Protein AF-A0A1V4RUF8-F1 (afdb_monomer_lite)

pLDDT: mean 88.86, std 4.51, range [65.81, 94.31]

Structure (mmCIF, N/CA/C/O backbone):
data_AF-A0A1V4RUF8-F1
#
_entry.id   AF-A0A1V4RUF8-F1
#
loop_
_atom_site.group_PDB
_atom_site.id
_atom_site.type_symbol
_atom_site.label_atom_id
_atom_site.label_alt_id
_atom_site.label_comp_id
_atom_site.label_asym_id
_atom_site.label_entity_id
_atom_site.label_seq_id
_atom_site.pdbx_PDB_ins_code
_atom_site.Cartn_x
_atom_site.Cartn_y
_atom_site.Cartn_z
_atom_site.occupancy
_atom_site.B_iso_or_equiv
_atom_site.auth_seq_id
_atom_site.auth_comp_id
_atom_site.auth_asym_id
_atom_site.auth_atom_id
_atom_site.pdbx_PDB_model_num
ATOM 1 N N . ILE A 1 1 ? 11.537 11.200 -16.024 1.00 65.81 1 ILE A N 1
ATOM 2 C CA . ILE A 1 1 ? 11.761 9.970 -15.221 1.00 65.81 1 ILE A CA 1
ATOM 3 C C . ILE A 1 1 ? 11.140 10.107 -13.826 1.00 65.81 1 ILE A C 1
ATOM 5 O O . ILE A 1 1 ? 10.248 9.332 -13.511 1.00 65.81 1 ILE A O 1
ATOM 9 N N . SER A 1 2 ? 11.493 11.127 -13.031 1.00 78.62 2 SER A N 1
ATOM 10 C CA . SER A 1 2 ? 11.000 11.274 -11.645 1.00 78.62 2 SER A CA 1
ATOM 11 C C . SER A 1 2 ? 9.472 11.379 -11.499 1.00 78.62 2 SER A C 1
ATOM 13 O O . SER A 1 2 ? 8.900 10.725 -10.633 1.00 78.62 2 SER A O 1
ATOM 15 N N . ALA A 1 3 ? 8.786 12.127 -12.376 1.00 86.38 3 ALA A N 1
ATOM 16 C CA . ALA A 1 3 ? 7.320 12.222 -12.352 1.00 86.38 3 ALA A CA 1
ATOM 17 C C . ALA A 1 3 ? 6.636 10.866 -12.624 1.00 86.38 3 ALA A C 1
ATOM 19 O O . ALA A 1 3 ? 5.670 10.507 -11.958 1.00 86.38 3 ALA A O 1
ATOM 20 N N . THR A 1 4 ? 7.174 10.076 -13.557 1.00 85.38 4 THR A N 1
ATOM 21 C CA . THR A 1 4 ? 6.664 8.739 -13.892 1.00 85.38 4 THR A CA 1
ATOM 22 C C . THR A 1 4 ? 6.824 7.770 -12.723 1.00 85.38 4 THR A C 1
ATOM 24 O O . THR A 1 4 ? 5.884 7.051 -12.396 1.00 85.38 4 THR A O 1
ATOM 27 N N . VAL A 1 5 ? 7.981 7.793 -12.052 1.00 87.00 5 VAL A N 1
ATOM 28 C CA . VAL A 1 5 ? 8.242 6.966 -10.863 1.00 87.00 5 VAL A CA 1
ATOM 29 C C . VAL A 1 5 ? 7.269 7.315 -9.735 1.00 87.00 5 VAL A C 1
ATOM 31 O O . VAL A 1 5 ? 6.696 6.413 -9.126 1.00 87.00 5 VAL A O 1
ATOM 34 N N . PHE A 1 6 ? 7.006 8.605 -9.504 1.00 90.25 6 PHE A N 1
ATOM 35 C CA . PHE A 1 6 ? 6.035 9.043 -8.499 1.00 90.25 6 PHE A CA 1
ATOM 36 C C . PHE A 1 6 ? 4.614 8.555 -8.814 1.00 90.25 6 PHE A C 1
ATOM 38 O O . PHE A 1 6 ? 3.957 7.966 -7.957 1.00 90.25 6 PHE A O 1
ATOM 45 N N . VAL A 1 7 ? 4.152 8.728 -10.058 1.00 90.94 7 VAL A N 1
ATOM 46 C CA . VAL A 1 7 ? 2.819 8.269 -10.487 1.00 90.94 7 VAL A CA 1
ATOM 47 C C . VAL A 1 7 ? 2.678 6.753 -10.342 1.00 90.94 7 VAL A C 1
ATOM 49 O O . VAL A 1 7 ? 1.641 6.274 -9.883 1.00 90.94 7 VAL A O 1
ATOM 52 N N . ILE A 1 8 ? 3.708 5.989 -10.708 1.00 88.56 8 ILE A N 1
ATOM 53 C CA . ILE A 1 8 ? 3.707 4.530 -10.563 1.00 88.56 8 ILE A CA 1
ATOM 54 C C . ILE A 1 8 ? 3.668 4.129 -9.083 1.00 88.56 8 ILE A C 1
ATOM 56 O O . ILE A 1 8 ? 2.851 3.287 -8.710 1.00 88.56 8 ILE A O 1
ATOM 60 N N . GLY A 1 9 ? 4.478 4.765 -8.233 1.00 89.12 9 GLY A N 1
ATOM 61 C CA . GLY A 1 9 ? 4.478 4.517 -6.790 1.00 89.12 9 GLY A CA 1
ATOM 62 C C . GLY A 1 9 ? 3.112 4.780 -6.151 1.00 89.12 9 GLY A C 1
ATOM 63 O O . GLY A 1 9 ? 2.599 3.935 -5.417 1.00 89.12 9 GLY A O 1
ATOM 64 N N . VAL A 1 10 ? 2.469 5.899 -6.500 1.00 90.94 10 VAL A N 1
ATOM 65 C CA . VAL A 1 10 ? 1.112 6.223 -6.031 1.00 90.94 10 VAL A CA 1
ATOM 66 C C . VAL A 1 10 ? 0.096 5.192 -6.521 1.00 90.94 10 VAL A C 1
ATOM 68 O O . VAL A 1 10 ? -0.739 4.757 -5.735 1.00 90.94 10 VAL A O 1
ATOM 71 N N . LYS A 1 11 ? 0.173 4.750 -7.783 1.00 88.94 11 LYS A N 1
ATOM 72 C CA . LYS A 1 11 ? -0.733 3.720 -8.325 1.00 88.94 11 LYS A CA 1
ATOM 73 C C . LYS A 1 11 ? -0.608 2.382 -7.596 1.00 88.94 11 LYS A C 1
ATOM 75 O O . LYS A 1 11 ? -1.629 1.759 -7.325 1.00 88.94 11 LYS A O 1
ATOM 80 N N . ILE A 1 12 ? 0.611 1.958 -7.258 1.00 90.06 12 ILE A N 1
ATOM 81 C CA . ILE A 1 12 ? 0.846 0.717 -6.500 1.00 90.06 12 ILE A CA 1
ATOM 82 C C . ILE A 1 12 ? 0.320 0.855 -5.065 1.00 90.06 12 ILE A C 1
ATOM 84 O O . ILE A 1 12 ? -0.289 -0.074 -4.540 1.00 90.06 12 ILE A O 1
ATOM 88 N N . ALA A 1 13 ? 0.515 2.016 -4.436 1.00 90.44 13 ALA A N 1
ATOM 89 C CA . ALA A 1 13 ? 0.070 2.267 -3.067 1.00 90.4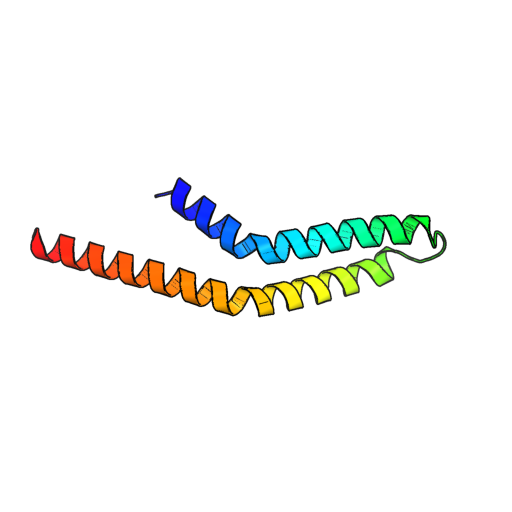4 13 ALA A CA 1
ATOM 90 C C . ALA A 1 13 ? -1.431 2.607 -2.949 1.00 90.44 13 ALA A C 1
ATOM 92 O O . ALA A 1 13 ? -1.985 2.537 -1.851 1.00 90.44 13 ALA A O 1
ATOM 93 N N . ALA A 1 14 ? -2.106 2.956 -4.048 1.00 90.81 14 ALA A N 1
ATOM 94 C CA . ALA A 1 14 ? -3.502 3.397 -4.053 1.00 90.81 14 ALA A CA 1
ATOM 95 C C . ALA A 1 14 ? -4.485 2.407 -3.391 1.00 90.81 14 ALA A C 1
ATOM 97 O O . ALA A 1 14 ? -5.269 2.855 -2.555 1.00 90.81 14 ALA A O 1
ATOM 98 N N . PRO A 1 15 ? -4.449 1.084 -3.658 1.00 89.06 15 PRO A N 1
ATOM 99 C CA . PRO A 1 15 ? -5.378 0.135 -3.037 1.00 89.06 15 PRO A CA 1
ATOM 100 C C . PRO A 1 15 ? -5.230 0.084 -1.510 1.00 89.06 15 PRO A C 1
ATOM 102 O O . PRO A 1 15 ? -6.221 0.087 -0.776 1.00 89.06 15 PRO A O 1
ATOM 105 N N . ALA A 1 16 ? -3.987 0.101 -1.021 1.00 91.50 16 ALA A N 1
ATOM 106 C CA . ALA A 1 16 ? -3.690 0.134 0.407 1.00 91.50 16 ALA A CA 1
ATOM 107 C C . ALA A 1 16 ? -4.106 1.471 1.037 1.00 91.50 16 ALA A C 1
ATOM 109 O O . ALA A 1 16 ? -4.753 1.475 2.083 1.00 91.50 16 ALA A O 1
ATOM 110 N N . MET A 1 17 ? -3.809 2.600 0.382 1.00 92.69 17 MET A N 1
ATOM 111 C CA . MET A 1 17 ? -4.215 3.930 0.850 1.00 92.69 17 MET A CA 1
ATOM 112 C C . MET A 1 17 ? -5.734 4.054 0.983 1.00 92.69 17 MET A C 1
ATOM 114 O O . MET A 1 17 ? -6.215 4.498 2.023 1.00 92.69 17 MET A O 1
ATOM 118 N N . VAL A 1 18 ? -6.491 3.624 -0.030 1.00 93.50 18 VAL A N 1
ATOM 119 C CA . VAL A 1 18 ? -7.961 3.667 -0.008 1.00 93.50 18 VAL A CA 1
ATOM 120 C C . VAL A 1 18 ? -8.509 2.779 1.107 1.00 93.50 18 VAL A C 1
ATOM 122 O O . VAL A 1 18 ? -9.367 3.214 1.871 1.00 93.50 18 VAL A O 1
ATOM 125 N N . THR A 1 19 ? -7.982 1.563 1.256 1.00 93.69 19 THR A N 1
ATOM 126 C CA . THR A 1 19 ? -8.439 0.629 2.296 1.00 93.69 19 THR A CA 1
ATOM 127 C C . THR A 1 19 ? -8.185 1.181 3.697 1.00 93.69 19 THR A C 1
ATOM 129 O O . THR A 1 19 ? -9.083 1.180 4.541 1.00 93.69 19 THR A O 1
ATOM 132 N N . LEU A 1 20 ? -6.986 1.704 3.955 1.00 92.88 20 LEU A N 1
ATOM 133 C CA . LEU A 1 20 ? -6.644 2.300 5.246 1.00 92.88 20 LEU A CA 1
ATOM 134 C C . LEU A 1 20 ? -7.452 3.569 5.527 1.00 92.88 20 LEU A C 1
ATOM 136 O O . LEU A 1 20 ? -7.863 3.773 6.668 1.00 92.88 20 LEU A O 1
ATOM 140 N N . PHE A 1 21 ? -7.719 4.382 4.503 1.00 94.31 21 PHE A N 1
ATOM 141 C CA . PHE A 1 21 ? -8.567 5.568 4.612 1.00 94.31 21 PHE A CA 1
ATOM 142 C C . PHE A 1 21 ? -10.015 5.205 4.968 1.00 94.31 21 PHE A C 1
ATOM 144 O O . PHE A 1 21 ? -10.588 5.756 5.905 1.00 94.31 21 PHE A O 1
ATOM 151 N N . LEU A 1 22 ? -10.602 4.221 4.285 1.00 94.25 22 LEU A N 1
ATOM 152 C CA . LEU A 1 22 ? -11.941 3.730 4.618 1.00 94.25 22 LEU A CA 1
ATOM 153 C C . LEU A 1 22 ? -11.985 3.131 6.027 1.00 94.25 22 LEU A C 1
ATOM 155 O O . LEU A 1 22 ? -12.926 3.376 6.779 1.00 94.25 22 LEU A O 1
ATOM 159 N N . THR A 1 23 ? -10.939 2.402 6.416 1.00 92.50 23 THR A N 1
ATOM 160 C CA . THR A 1 23 ? -10.834 1.804 7.753 1.00 92.50 23 THR A CA 1
ATOM 161 C C . THR A 1 23 ? -10.741 2.877 8.838 1.00 92.50 23 THR A C 1
ATOM 163 O O . THR A 1 23 ? -11.361 2.746 9.893 1.00 92.50 23 THR A O 1
ATOM 166 N N . SER A 1 24 ? -9.999 3.965 8.616 1.00 91.00 24 SER A N 1
ATOM 167 C CA . SER A 1 24 ? -9.903 5.061 9.584 1.00 91.00 24 SER A CA 1
ATOM 168 C C . SER A 1 24 ? -11.206 5.856 9.700 1.00 91.00 24 SER A C 1
ATOM 170 O O . SER A 1 24 ? -11.585 6.192 10.824 1.00 91.00 24 SER A O 1
ATOM 172 N N . VAL A 1 25 ? -11.934 6.065 8.598 1.00 93.38 25 VAL A N 1
ATOM 173 C CA . VAL A 1 25 ? -13.290 6.641 8.624 1.00 93.38 25 VAL A CA 1
ATOM 174 C C . VAL A 1 25 ? -14.256 5.733 9.390 1.00 93.38 25 VAL A C 1
ATOM 176 O O . VAL A 1 25 ? -14.934 6.204 10.303 1.00 93.38 25 VAL A O 1
ATOM 179 N N . ALA A 1 26 ? -14.276 4.431 9.092 1.00 91.00 26 ALA A N 1
ATOM 180 C CA . ALA A 1 26 ? -15.127 3.462 9.782 1.00 91.00 26 ALA A CA 1
ATOM 181 C C . ALA A 1 26 ? -14.852 3.437 11.293 1.00 91.00 26 ALA A C 1
ATOM 183 O O . ALA A 1 26 ? -15.780 3.543 12.090 1.00 91.00 26 ALA A O 1
ATOM 184 N N . MET A 1 27 ? -13.580 3.399 11.701 1.00 90.94 27 MET A N 1
ATOM 185 C CA . MET A 1 27 ? -13.202 3.462 13.118 1.00 90.94 27 MET A CA 1
ATOM 186 C C . MET A 1 27 ? -13.638 4.773 13.785 1.00 90.94 27 MET A C 1
ATOM 188 O O . MET A 1 27 ? -14.046 4.754 14.944 1.00 90.94 27 MET A O 1
ATOM 192 N N . GLY A 1 28 ? -13.581 5.900 13.069 1.00 89.44 28 GLY A N 1
ATOM 193 C CA . GLY A 1 28 ? -14.066 7.191 13.561 1.00 89.44 28 GLY A CA 1
ATOM 194 C C . GLY A 1 28 ? -15.582 7.225 13.771 1.00 89.44 28 GLY A C 1
ATOM 195 O O . GLY A 1 28 ? -16.057 7.839 14.727 1.00 89.44 28 GLY A O 1
ATOM 196 N N . LEU A 1 29 ? -16.345 6.527 12.927 1.00 91.69 29 LEU A N 1
ATOM 197 C CA . LEU A 1 29 ? -17.789 6.354 13.107 1.00 91.69 29 LEU A CA 1
ATOM 198 C C . LEU A 1 29 ? -18.093 5.434 14.296 1.00 91.69 29 LEU A C 1
ATOM 200 O O . LEU A 1 29 ? -18.899 5.791 15.156 1.00 91.69 29 LEU A O 1
ATOM 204 N N . THR A 1 30 ? -17.396 4.300 14.404 1.00 89.06 30 THR A N 1
ATOM 205 C CA . THR A 1 30 ? -17.546 3.360 15.528 1.00 89.06 30 THR A CA 1
ATOM 206 C C . THR A 1 30 ? -17.200 4.012 16.865 1.00 89.06 30 THR A C 1
ATOM 208 O O . THR A 1 30 ? -17.891 3.778 17.852 1.00 89.06 30 THR A O 1
ATOM 211 N N . ALA A 1 31 ? -16.194 4.890 16.892 1.00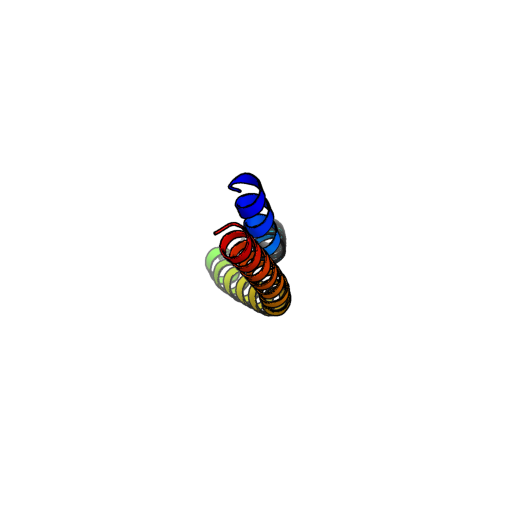 87.50 31 ALA A N 1
ATOM 212 C CA . ALA A 1 31 ? -15.819 5.660 18.076 1.00 87.50 31 ALA A CA 1
ATOM 213 C C . ALA A 1 31 ? -16.962 6.532 18.620 1.00 87.50 31 ALA A C 1
ATOM 215 O O . ALA A 1 31 ? -17.064 6.732 19.828 1.00 87.50 31 ALA A O 1
ATOM 216 N N . ARG A 1 32 ? -17.829 7.044 17.735 1.00 87.88 32 ARG A N 1
ATOM 217 C CA . ARG A 1 32 ? -19.021 7.811 18.126 1.00 87.88 32 ARG A CA 1
ATOM 218 C C . ARG A 1 32 ? -20.181 6.908 18.540 1.00 87.88 32 ARG A C 1
ATOM 220 O O . ARG A 1 32 ? -20.921 7.271 19.446 1.00 87.88 32 ARG A O 1
ATOM 227 N N . ALA A 1 33 ? -20.341 5.760 17.883 1.00 88.38 33 ALA A N 1
ATOM 228 C CA . ALA A 1 33 ? -21.426 4.820 18.163 1.00 88.38 33 ALA A CA 1
ATOM 229 C C . ALA A 1 33 ? -21.235 4.057 19.487 1.00 88.38 33 ALA A C 1
ATOM 231 O O . ALA A 1 33 ? -22.204 3.834 20.209 1.00 88.38 33 ALA A O 1
ATOM 232 N N . VAL A 1 34 ? -19.998 3.671 19.818 1.00 86.69 34 VAL A N 1
ATOM 233 C CA . VAL A 1 34 ? -19.662 2.930 21.045 1.00 86.69 34 VAL A CA 1
ATOM 234 C C . VAL A 1 34 ? -18.523 3.649 21.790 1.00 86.69 34 VAL A C 1
ATOM 236 O O . VAL A 1 34 ? -17.362 3.251 21.683 1.00 86.69 34 VAL A O 1
ATOM 239 N N . PRO A 1 35 ? -18.827 4.705 22.571 1.00 78.00 35 PRO A N 1
ATOM 240 C CA . PRO A 1 35 ? -17.818 5.575 23.191 1.00 78.00 35 PRO A CA 1
ATOM 241 C C . PRO A 1 35 ? -17.031 4.909 24.329 1.00 78.00 35 PRO A C 1
ATOM 243 O O . PRO A 1 35 ? -15.981 5.399 24.730 1.00 78.00 35 PRO A O 1
ATOM 246 N N . GLN A 1 36 ? -17.535 3.792 24.859 1.00 83.19 36 GLN A N 1
ATOM 247 C CA . GLN A 1 36 ? -16.892 3.040 25.941 1.00 83.19 36 GLN A CA 1
ATOM 248 C C . GLN A 1 36 ? -15.844 2.042 25.428 1.00 83.19 36 GLN A C 1
ATOM 250 O O . GLN A 1 36 ? -15.076 1.487 26.212 1.00 83.19 36 GLN A O 1
ATOM 255 N N . MET A 1 37 ? -15.817 1.777 24.117 1.00 83.44 37 MET A N 1
ATOM 256 C CA . MET A 1 37 ? -14.890 0.813 23.537 1.00 83.44 37 MET A CA 1
ATOM 257 C C . MET A 1 37 ? -13.480 1.406 23.486 1.00 83.44 37 MET A C 1
ATOM 259 O O . MET A 1 37 ? -13.285 2.524 23.011 1.00 83.44 37 MET A O 1
ATOM 263 N N . ASN A 1 38 ? -12.468 0.634 23.895 1.00 85.56 38 ASN A N 1
ATOM 264 C CA . ASN A 1 38 ? -11.079 1.025 23.674 1.00 85.56 38 ASN A CA 1
ATOM 265 C C . ASN A 1 38 ? -10.743 0.929 22.176 1.00 85.56 38 ASN A C 1
ATOM 267 O O . ASN A 1 38 ? -10.317 -0.112 21.669 1.00 85.56 38 ASN A O 1
ATOM 271 N N . ILE A 1 39 ? -10.947 2.034 21.461 1.00 82.31 39 ILE A N 1
ATOM 272 C CA . ILE A 1 39 ? -10.781 2.142 20.007 1.00 82.31 39 ILE A CA 1
ATOM 273 C C . ILE A 1 39 ? -9.367 1.762 19.561 1.00 82.31 39 ILE A C 1
ATOM 275 O O . ILE A 1 39 ? -9.209 1.238 18.461 1.00 82.31 39 ILE A O 1
ATOM 279 N N . PHE A 1 40 ? -8.343 1.966 20.393 1.00 80.12 40 PHE A N 1
ATOM 280 C CA . PHE A 1 40 ? -6.983 1.540 20.062 1.00 80.12 40 PHE A CA 1
ATOM 281 C C . PHE A 1 40 ? -6.845 0.017 20.058 1.00 80.12 40 PHE A C 1
ATOM 283 O O . PHE A 1 40 ? -6.221 -0.533 19.153 1.00 80.12 40 PHE A O 1
ATOM 290 N N . PHE A 1 41 ? -7.481 -0.667 21.010 1.00 86.50 41 PHE A N 1
ATOM 291 C CA . PHE A 1 41 ? -7.418 -2.125 21.118 1.00 86.50 41 PHE A CA 1
ATOM 292 C C . PHE A 1 41 ? -8.043 -2.823 19.907 1.00 86.50 41 PHE A C 1
ATOM 294 O O . PHE A 1 41 ? -7.520 -3.824 19.436 1.00 86.50 41 PHE A O 1
ATOM 301 N N . VAL A 1 42 ? -9.130 -2.270 19.367 1.00 86.50 42 VAL A N 1
ATOM 302 C CA . VAL A 1 42 ? -9.821 -2.837 18.196 1.00 86.50 42 VAL A CA 1
ATOM 303 C C . VAL A 1 42 ? -9.271 -2.278 16.882 1.00 86.50 42 VAL A C 1
ATOM 305 O O . VAL A 1 42 ? -9.123 -2.999 15.898 1.00 86.50 42 VAL A O 1
ATOM 308 N N . GLY A 1 43 ? -8.924 -0.993 16.854 1.00 87.88 43 GLY A N 1
ATOM 309 C CA . GLY A 1 43 ? -8.528 -0.285 15.642 1.00 87.88 43 GLY A CA 1
ATOM 310 C C . GLY A 1 43 ? -7.165 -0.684 15.099 1.00 87.88 43 GLY A C 1
ATOM 311 O O . GLY A 1 43 ? -7.011 -0.756 13.881 1.00 87.88 43 GLY A O 1
ATOM 312 N N . PHE A 1 44 ? -6.179 -0.955 15.958 1.00 88.94 44 PHE A N 1
ATOM 313 C CA . PHE A 1 44 ? -4.861 -1.391 15.490 1.00 88.94 44 PHE A CA 1
ATOM 314 C C . PHE A 1 44 ? -4.910 -2.761 14.797 1.00 88.94 44 PHE A C 1
ATOM 316 O O . PHE A 1 44 ? -4.484 -2.825 13.641 1.00 88.94 44 PHE A O 1
ATOM 323 N N . PRO A 1 45 ? -5.480 -3.824 15.408 1.00 91.06 45 PRO A N 1
ATOM 324 C CA . PRO A 1 45 ? -5.637 -5.111 14.734 1.00 91.06 45 PRO A CA 1
ATOM 325 C C . PRO A 1 45 ? -6.402 -5.004 13.414 1.00 91.06 45 PRO A C 1
ATOM 327 O O . PRO A 1 45 ? -5.981 -5.590 12.420 1.00 91.06 45 PRO A O 1
ATOM 330 N N . LEU A 1 46 ? -7.479 -4.209 13.381 1.00 91.50 46 LEU A N 1
ATOM 331 C CA . LEU A 1 46 ? -8.304 -4.028 12.186 1.00 91.50 46 LEU A CA 1
ATOM 332 C C . LEU A 1 46 ? -7.545 -3.324 11.049 1.00 91.50 46 LEU A C 1
ATOM 334 O O . LEU A 1 46 ? -7.636 -3.724 9.893 1.00 91.50 46 LEU A O 1
ATOM 338 N N . ARG A 1 47 ? -6.771 -2.278 11.362 1.00 90.75 47 ARG A N 1
ATOM 339 C CA . ARG A 1 47 ? -5.963 -1.560 10.362 1.00 90.75 47 ARG A CA 1
ATOM 340 C C . ARG A 1 47 ? -4.855 -2.439 9.793 1.00 90.75 47 ARG A C 1
ATOM 342 O O . ARG A 1 47 ? -4.610 -2.390 8.591 1.00 90.75 47 ARG A O 1
ATOM 349 N N . ILE A 1 48 ? -4.200 -3.234 10.640 1.00 92.06 48 ILE A N 1
ATOM 350 C CA . ILE A 1 48 ? 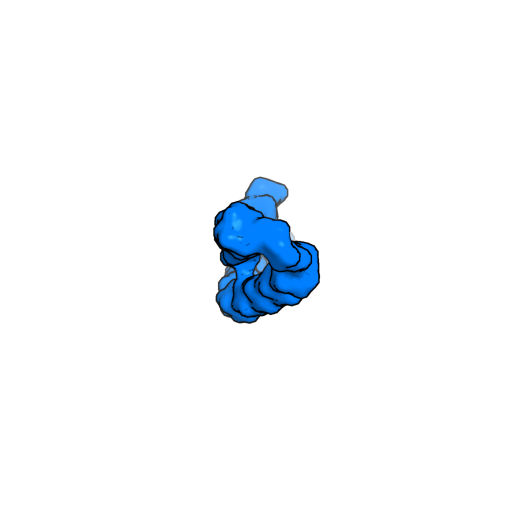-3.133 -4.145 10.211 1.00 92.06 48 ILE A CA 1
ATOM 351 C C . ILE A 1 48 ? -3.714 -5.240 9.312 1.00 92.06 48 ILE A C 1
ATOM 353 O O . ILE A 1 48 ? -3.208 -5.441 8.210 1.00 92.06 48 ILE A O 1
ATOM 357 N N . SER A 1 49 ? -4.799 -5.900 9.728 1.00 92.94 49 SER A N 1
ATOM 358 C CA . SER A 1 49 ? -5.423 -6.963 8.931 1.00 92.94 49 SER A CA 1
ATOM 359 C C . SER A 1 49 ? -5.949 -6.445 7.590 1.00 92.94 49 SER A C 1
ATOM 361 O O . SER A 1 49 ? -5.648 -7.032 6.550 1.00 92.94 49 SER A O 1
ATOM 363 N N . ALA A 1 50 ? -6.644 -5.304 7.582 1.00 93.44 50 ALA A N 1
ATOM 364 C CA . ALA A 1 50 ? -7.123 -4.674 6.354 1.00 93.44 50 ALA A CA 1
ATOM 365 C C . ALA A 1 50 ? -5.966 -4.256 5.428 1.00 93.44 50 ALA A C 1
ATOM 367 O O . ALA A 1 50 ? -6.041 -4.456 4.215 1.00 93.44 50 ALA A O 1
ATOM 368 N N . GLY A 1 51 ? -4.872 -3.732 5.991 1.00 91.69 51 GLY A N 1
ATOM 369 C CA . GLY A 1 51 ? -3.659 -3.403 5.242 1.00 91.69 51 GLY A CA 1
ATOM 370 C C . GLY A 1 51 ? -3.028 -4.626 4.573 1.00 91.69 51 GLY A C 1
ATOM 371 O O . GLY A 1 51 ? -2.701 -4.573 3.389 1.00 91.69 51 GLY A O 1
ATOM 372 N N . PHE A 1 52 ? -2.919 -5.748 5.288 1.00 93.06 52 PHE A N 1
ATOM 373 C CA . PHE A 1 52 ? -2.398 -6.998 4.725 1.00 93.06 52 PHE A CA 1
ATOM 374 C C . PHE A 1 52 ? -3.275 -7.546 3.595 1.00 93.06 52 PHE A C 1
ATOM 376 O O . PHE A 1 52 ? -2.747 -7.936 2.551 1.00 93.06 52 PHE A O 1
ATOM 383 N N . VAL A 1 53 ? -4.601 -7.523 3.758 1.00 93.38 53 VAL A N 1
ATOM 384 C CA . VAL A 1 53 ? -5.540 -7.932 2.699 1.00 93.38 53 VAL A CA 1
ATOM 385 C C . VAL A 1 53 ? -5.384 -7.044 1.463 1.00 93.38 53 VAL A C 1
ATOM 387 O O . VAL A 1 53 ? -5.295 -7.552 0.345 1.00 93.38 53 VAL A O 1
ATOM 390 N N . ALA A 1 54 ? -5.278 -5.726 1.649 1.00 92.12 54 ALA A N 1
ATOM 391 C CA . ALA A 1 54 ? -5.079 -4.793 0.545 1.00 92.12 54 ALA A CA 1
ATOM 392 C C . ALA A 1 54 ? -3.755 -5.039 -0.197 1.00 92.12 54 ALA A C 1
ATOM 394 O O . ALA A 1 54 ? -3.725 -4.982 -1.426 1.00 92.12 54 AL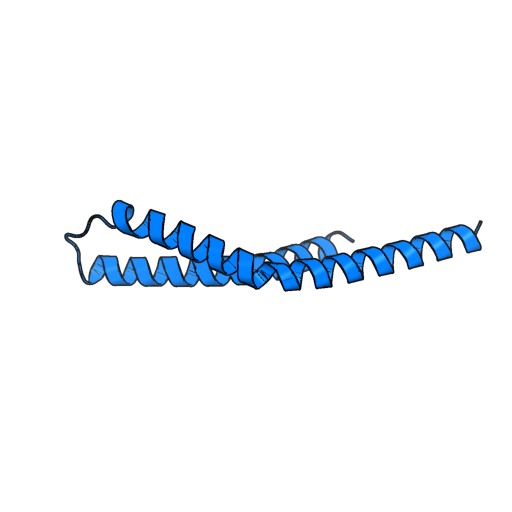A A O 1
ATOM 395 N N . ILE A 1 55 ? -2.674 -5.358 0.523 1.00 90.81 55 ILE A N 1
ATOM 396 C CA . ILE A 1 55 ? -1.380 -5.704 -0.083 1.00 90.81 55 ILE A CA 1
ATOM 397 C C . ILE A 1 55 ? -1.482 -7.009 -0.881 1.00 90.81 55 ILE A C 1
ATOM 399 O O . ILE A 1 55 ? -0.999 -7.060 -2.011 1.00 90.81 55 ILE A O 1
ATOM 403 N N . MET A 1 56 ? -2.145 -8.041 -0.346 1.00 91.38 56 MET A N 1
ATOM 404 C CA . MET A 1 56 ? -2.370 -9.296 -1.078 1.00 91.38 56 MET A CA 1
ATOM 405 C C . MET A 1 56 ? -3.148 -9.065 -2.380 1.00 91.38 56 MET A C 1
ATOM 407 O O . MET A 1 56 ? -2.781 -9.610 -3.419 1.00 91.38 56 MET A O 1
ATOM 411 N N . MET A 1 57 ? -4.175 -8.214 -2.352 1.00 89.12 57 MET A N 1
ATOM 412 C CA . MET A 1 57 ? -4.937 -7.848 -3.552 1.00 89.12 57 MET A CA 1
ATOM 413 C C . MET A 1 57 ? -4.134 -6.985 -4.536 1.00 89.12 57 MET A C 1
ATOM 415 O O . MET A 1 57 ? -4.347 -7.075 -5.742 1.00 89.12 57 MET A O 1
ATOM 419 N N . ALA A 1 58 ? -3.205 -6.161 -4.046 1.00 89.31 58 ALA A N 1
ATOM 420 C CA . ALA A 1 58 ? -2.338 -5.324 -4.877 1.00 89.31 58 ALA A CA 1
ATOM 421 C C . ALA A 1 58 ? -1.146 -6.090 -5.483 1.00 89.31 58 ALA A C 1
ATOM 423 O O . ALA A 1 58 ? -0.499 -5.596 -6.408 1.00 89.31 58 ALA A O 1
ATOM 424 N N . PHE A 1 59 ? -0.854 -7.301 -5.005 1.00 90.00 59 PHE A N 1
ATOM 425 C CA . PHE A 1 59 ? 0.298 -8.094 -5.437 1.00 90.00 59 PHE A CA 1
ATOM 426 C C . PHE A 1 59 ? 0.319 -8.406 -6.953 1.00 90.00 59 PHE A C 1
ATOM 428 O O . PHE A 1 59 ? 1.358 -8.212 -7.586 1.00 90.00 59 PHE A O 1
ATOM 435 N N . PRO A 1 60 ? -0.799 -8.790 -7.604 1.00 89.81 60 PRO A N 1
ATOM 436 C CA . PRO A 1 60 ? -0.836 -8.984 -9.058 1.00 89.81 60 PRO A CA 1
ATOM 437 C C . PRO A 1 60 ? -0.573 -7.693 -9.847 1.00 89.81 60 PRO A C 1
ATOM 439 O O . PRO A 1 60 ? 0.094 -7.717 -10.883 1.00 89.81 60 PRO A O 1
ATOM 442 N N . LEU A 1 61 ? -1.061 -6.553 -9.343 1.00 88.62 61 LEU A N 1
ATOM 443 C CA . LEU A 1 61 ? -0.826 -5.241 -9.950 1.00 88.62 61 LEU A CA 1
ATOM 444 C C . LEU A 1 61 ? 0.667 -4.891 -9.915 1.00 88.62 61 LEU A C 1
ATOM 446 O O . LEU A 1 61 ? 1.204 -4.391 -10.903 1.00 88.62 61 LEU A O 1
ATOM 450 N N . PHE A 1 62 ? 1.342 -5.197 -8.805 1.00 89.00 62 PHE A N 1
ATOM 451 C CA . PHE A 1 62 ? 2.785 -5.016 -8.680 1.00 89.00 62 PHE A CA 1
ATOM 452 C C . PHE A 1 62 ? 3.549 -5.800 -9.757 1.00 89.00 62 PHE A C 1
ATOM 454 O O . PHE A 1 62 ? 4.368 -5.212 -10.464 1.00 89.00 62 PHE A O 1
ATOM 461 N N . PHE A 1 63 ? 3.236 -7.086 -9.956 1.00 91.25 63 PHE A N 1
ATOM 462 C CA . PHE A 1 63 ? 3.868 -7.901 -11.003 1.00 91.25 63 PHE A CA 1
ATOM 463 C C . PHE A 1 63 ? 3.633 -7.353 -12.411 1.00 91.25 63 PHE A C 1
ATOM 465 O O . PHE A 1 63 ? 4.562 -7.320 -13.220 1.00 91.25 63 PHE A O 1
ATOM 472 N N . TYR A 1 64 ? 2.414 -6.897 -12.705 1.00 90.88 64 TYR A N 1
ATOM 473 C CA . TYR A 1 64 ? 2.089 -6.298 -13.998 1.00 90.88 64 TYR A CA 1
ATOM 474 C C . TYR A 1 64 ? 2.940 -5.051 -14.276 1.00 90.88 64 TYR A C 1
ATOM 476 O O . TYR A 1 64 ? 3.549 -4.923 -15.340 1.00 90.88 64 TYR A O 1
ATOM 484 N N . VAL A 1 65 ? 3.034 -4.148 -13.297 1.00 89.50 65 VAL A N 1
ATOM 485 C CA . VAL A 1 65 ? 3.842 -2.929 -13.416 1.00 89.50 65 VAL A CA 1
ATOM 486 C C . VAL A 1 65 ? 5.328 -3.262 -13.535 1.00 89.50 65 VAL A C 1
ATOM 488 O O . VAL A 1 65 ? 6.013 -2.689 -14.381 1.00 89.50 65 VAL A O 1
ATOM 491 N N . PHE A 1 66 ? 5.819 -4.202 -12.729 1.00 89.94 66 PHE A N 1
ATOM 492 C CA . PHE A 1 66 ? 7.217 -4.622 -12.748 1.00 89.94 66 PHE A CA 1
ATOM 493 C C . PHE A 1 66 ? 7.617 -5.196 -14.113 1.00 89.94 66 PHE A C 1
ATOM 495 O O . PHE A 1 66 ? 8.642 -4.803 -14.667 1.00 89.94 66 PHE A O 1
ATOM 502 N N . LYS A 1 67 ? 6.772 -6.050 -14.704 1.00 92.06 67 LYS A N 1
ATOM 503 C CA . LYS A 1 67 ? 7.000 -6.607 -16.044 1.00 92.06 67 LYS A CA 1
ATOM 504 C C . LYS A 1 67 ? 7.075 -5.515 -17.1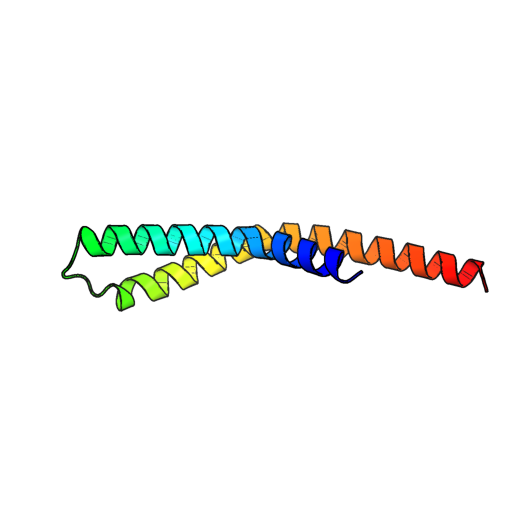14 1.00 92.06 67 LYS A C 1
ATOM 506 O O . LYS A 1 67 ? 7.963 -5.556 -17.960 1.00 92.06 67 LYS A O 1
ATOM 511 N N . ASN A 1 68 ? 6.178 -4.529 -17.060 1.00 89.50 68 ASN A N 1
ATOM 512 C CA . ASN A 1 68 ? 6.196 -3.417 -18.011 1.00 89.50 68 ASN A CA 1
ATOM 513 C C . ASN A 1 68 ? 7.462 -2.562 -17.874 1.00 89.50 68 ASN A C 1
ATOM 515 O O . ASN A 1 68 ? 8.022 -2.149 -18.885 1.00 89.50 68 ASN A O 1
ATOM 519 N N . LEU A 1 69 ? 7.927 -2.312 -16.646 1.00 87.88 69 LEU A N 1
ATOM 520 C CA . LEU A 1 69 ? 9.170 -1.571 -16.412 1.00 87.88 69 LEU A CA 1
ATOM 521 C C . LEU A 1 69 ? 10.397 -2.326 -16.931 1.00 87.88 69 LEU A C 1
ATOM 523 O O . LEU A 1 69 ? 11.259 -1.710 -17.554 1.00 87.88 69 LEU A O 1
ATOM 527 N N . LEU A 1 70 ? 10.455 -3.642 -16.714 1.00 91.25 70 LEU A N 1
ATOM 528 C CA . LEU A 1 70 ? 11.542 -4.486 -17.208 1.00 91.25 70 LEU A CA 1
ATOM 529 C C . LEU A 1 70 ? 11.598 -4.482 -18.743 1.00 91.25 70 LEU A C 1
ATOM 531 O O . LEU A 1 70 ? 12.658 -4.267 -19.317 1.00 91.25 70 LEU A O 1
ATOM 535 N N . HIS A 1 71 ? 10.448 -4.637 -19.406 1.00 90.38 71 HIS A N 1
ATOM 536 C CA . HIS A 1 71 ? 10.368 -4.628 -20.867 1.00 90.38 71 HIS A CA 1
ATOM 537 C C . HIS A 1 71 ? 10.797 -3.282 -21.475 1.00 90.38 71 HIS A C 1
ATOM 539 O O . HIS A 1 71 ? 11.504 -3.250 -22.481 1.00 90.38 71 HIS A O 1
ATOM 545 N N . SER A 1 72 ? 10.414 -2.159 -20.856 1.00 86.75 72 SER A N 1
ATOM 546 C CA . SER A 1 72 ? 10.898 -0.839 -21.280 1.00 86.75 72 SER A CA 1
ATOM 547 C C . SER A 1 72 ? 12.413 -0.706 -21.113 1.00 86.75 72 SER A C 1
ATOM 549 O O . SER A 1 72 ? 13.079 -0.180 -21.998 1.00 86.75 72 SER A O 1
ATOM 551 N N . PHE A 1 73 ? 12.967 -1.225 -20.014 1.00 88.25 73 PHE A N 1
ATOM 552 C CA . PHE A 1 73 ? 14.408 -1.204 -19.777 1.00 88.25 73 PHE A CA 1
ATOM 553 C C . PHE A 1 73 ? 15.181 -2.039 -20.810 1.00 88.25 73 PHE A C 1
ATOM 555 O O . PHE A 1 73 ? 16.198 -1.585 -21.325 1.00 88.25 73 PHE A O 1
ATOM 562 N N . GLU A 1 74 ? 14.689 -3.229 -21.165 1.00 90.12 74 GLU A N 1
ATOM 563 C CA . GLU A 1 74 ? 15.282 -4.058 -22.225 1.00 90.12 74 GLU A CA 1
ATOM 564 C C . GLU A 1 74 ? 15.293 -3.334 -23.581 1.00 90.12 74 GLU A C 1
ATOM 566 O O . GLU A 1 74 ? 16.297 -3.376 -24.298 1.00 90.12 74 GLU A O 1
ATOM 571 N N . ALA A 1 75 ? 14.208 -2.628 -23.917 1.00 87.94 75 ALA A N 1
ATOM 572 C CA . ALA A 1 75 ? 14.124 -1.831 -25.139 1.00 87.94 75 ALA A CA 1
ATOM 573 C C . ALA A 1 75 ? 15.133 -0.668 -25.146 1.00 87.94 75 ALA A C 1
ATOM 575 O O . ALA A 1 75 ? 15.804 -0.447 -26.158 1.00 87.94 75 ALA A O 1
ATOM 576 N N . ASP A 1 76 ? 15.287 0.028 -24.016 1.00 87.94 76 ASP A N 1
ATOM 577 C CA . ASP A 1 76 ? 16.252 1.122 -23.865 1.00 87.94 76 ASP A CA 1
ATOM 578 C C . ASP A 1 76 ? 17.702 0.616 -23.996 1.00 87.94 76 ASP A C 1
ATOM 580 O O . ASP A 1 76 ? 18.515 1.228 -24.692 1.00 87.94 76 ASP A O 1
ATOM 584 N N . VAL A 1 77 ? 18.027 -0.540 -23.403 1.00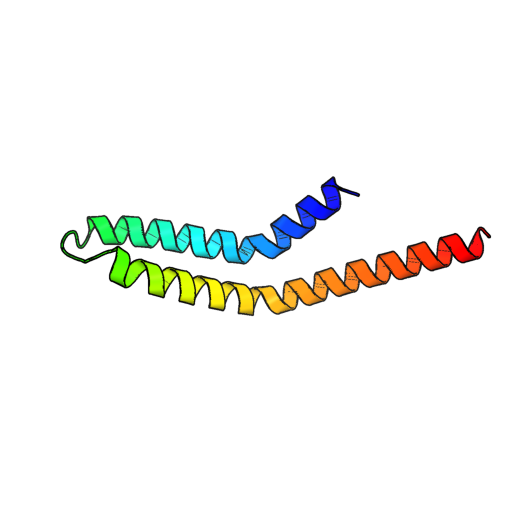 90.81 77 VAL A N 1
ATOM 585 C CA . VAL A 1 77 ? 19.351 -1.178 -23.534 1.00 90.81 77 VAL A CA 1
ATOM 586 C C . VAL A 1 77 ? 19.632 -1.580 -24.984 1.00 90.81 77 VAL A C 1
ATOM 588 O O . VAL A 1 77 ? 20.726 -1.326 -25.492 1.00 90.81 77 VAL A O 1
ATOM 591 N N . MET A 1 78 ? 18.648 -2.161 -25.675 1.00 90.06 78 MET A N 1
ATOM 592 C CA . MET A 1 78 ? 18.778 -2.541 -27.086 1.00 90.06 78 MET A CA 1
ATOM 593 C C . MET A 1 78 ? 19.033 -1.322 -27.981 1.00 90.06 78 MET A C 1
ATOM 595 O O . MET A 1 78 ? 19.818 -1.397 -28.926 1.00 90.06 78 MET A O 1
ATOM 599 N N . TYR A 1 79 ? 18.390 -0.192 -27.682 1.00 89.31 79 TYR A N 1
ATOM 600 C CA . TYR A 1 79 ? 18.598 1.056 -28.411 1.00 89.31 79 TYR A CA 1
ATOM 601 C C . TYR A 1 79 ? 20.020 1.595 -28.219 1.00 89.31 79 TYR A C 1
ATOM 603 O O . TYR A 1 79 ? 20.666 1.967 -29.197 1.00 89.31 79 TYR A O 1
ATOM 611 N N . LEU A 1 80 ? 20.541 1.574 -26.988 1.00 88.81 80 LEU A N 1
ATOM 612 C CA . LEU A 1 80 ? 21.915 1.998 -26.702 1.00 88.81 80 LEU A CA 1
ATOM 613 C C . LEU A 1 80 ? 22.953 1.113 -27.400 1.00 88.81 80 LEU A C 1
ATOM 615 O O . LEU A 1 80 ? 23.882 1.638 -28.005 1.00 88.81 80 LEU A O 1
ATOM 619 N N . LEU A 1 81 ? 22.759 -0.208 -27.387 1.00 89.88 81 LEU A N 1
ATOM 620 C CA . LEU A 1 81 ? 23.643 -1.155 -28.077 1.00 89.88 81 LEU A CA 1
ATOM 621 C C . LEU A 1 81 ? 23.650 -0.991 -29.600 1.00 89.88 81 LEU A C 1
ATOM 623 O O . LEU A 1 81 ? 24.616 -1.381 -30.239 1.00 89.88 81 LEU A O 1
ATOM 627 N N . LYS A 1 82 ? 22.571 -0.459 -30.182 1.00 84.44 82 LYS A N 1
ATOM 628 C CA . LYS A 1 82 ? 22.448 -0.239 -31.629 1.00 84.44 82 LYS A CA 1
ATOM 629 C C . LYS A 1 82 ? 22.987 1.125 -32.079 1.00 84.44 82 LYS A C 1
ATOM 631 O O . LYS A 1 82 ? 23.189 1.333 -33.272 1.00 84.44 82 LYS A O 1
ATOM 636 N N . VAL A 1 83 ? 23.125 2.064 -31.141 1.00 88.62 83 VAL A N 1
ATOM 637 C CA . VAL A 1 83 ? 23.689 3.407 -31.359 1.00 88.62 83 VAL A CA 1
ATOM 638 C C . VAL A 1 83 ? 25.210 3.420 -31.167 1.00 88.62 83 VAL A C 1
ATOM 640 O O . VAL A 1 83 ? 25.877 4.265 -31.764 1.00 88.62 83 VAL A O 1
ATOM 643 N N . MET A 1 84 ? 25.742 2.510 -30.346 1.00 71.38 84 MET A N 1
ATOM 644 C CA . MET A 1 84 ? 27.177 2.210 -30.251 1.00 71.38 84 MET A CA 1
ATOM 645 C C . MET A 1 84 ? 27.649 1.372 -31.440 1.00 71.38 84 MET A C 1
ATOM 647 O O . MET A 1 84 ? 28.805 1.596 -31.861 1.00 71.38 84 MET A O 1
#

Foldseek 3Di:
DVVVVVVLVCVLCVLLVVQLVVLVVVLVVVCVVCVPDPSVVVSVVSNVVSNVVSNVVSVVVVVVVVVVVVVVVVVVVVVVVVVD

Radius of gyration: 20.01 Å; chains: 1; bounding box: 49×22×58 Å

Secondary structure (DSSP, 8-state):
-HHHHHHHHHHHHHHHHHHHHHHHHHHHHHHHH-TTS-HHHHHHHHHHHHHHHHHHHHHHHHHHHHHHHHHHHHHHHHHHHHH-

Sequence (84 aa):
ISATVFVIGVKIAAPAMVTLFLTSVAMGLTARAVPQMNIFFVGFPLRISAGFVAIMMAFPLFFYVFKNLLHSFEADVMYLLKVM